Protein AF-A0A2T0R3X0-F1 (afdb_monomer)

Radius of gyration: 16.04 Å; Cα contacts (8 Å, |Δi|>4): 56; chains: 1; bounding box: 32×19×48 Å

InterPro domains:
  IPR001189 Manganese/iron superoxide dismutase [PR01703] (6-17)
  IPR001189 Manganese/iron superoxide dismutase [PR01703] (27-40)
  IPR019831 Manganese/iron superoxide dismutase, N-terminal [PF00081] (2-71)
  IPR036324 Manganese/iron superoxide dismutase, N-terminal domain superfamily [G3DSA:1.10.287.990] (20-71)
  IPR036324 Manganese/iron superoxide dismutase, N-terminal domain superfamily [SSF46609] (1-71)
  IPR050265 Iron/Manganese Superoxide Dismutase [PTHR11404] (2-71)

Organism: NCBI:txid559628

Mean predicted aligned error: 2.14 Å

Foldseek 3Di:
DAFDQDDDPDQLPPPPPPDHSVCSCCCRVPVLVVLSVQLRVLVVVVVVCVVVVNCVCVVVSVVSNCVSVVD

pLDDT: mean 98.1, std 2.41, range [78.69, 98.81]

Nearest PDB structures (foldseek):
  8bhx-assembly1_A  TM=9.821E-01  e=7.303E-08  Thermobifida fusca
  1ids-assembly1_C  TM=1.004E+00  e=1.892E-07  Mycobacterium tuberculosis
  1ar4-assembly1_A  TM=1.007E+00  e=1.776E-07  Propionibacterium freudenreichii subsp. shermanii
  1gn2-assembly1_A  TM=1.003E+00  e=2.016E-07  Mycobacterium tuberculosis
  3dc6-assembly1_C  TM=8.992E-01  e=4.520E-06  Caenorhabditis elegans

Solvent-accessible surface area (backbone atoms only — not comparable to full-atom values): 4049 Å² total; per-residue (Å²): 140,78,66,72,76,76,80,72,98,59,62,53,54,74,50,54,92,83,40,54,29,70,57,44,45,48,44,49,73,47,53,47,39,48,21,35,54,38,29,45,53,22,52,52,51,51,52,50,24,63,76,68,74,50,62,92,55,46,72,57,37,52,50,42,28,53,53,24,68,74,97

Sequence (71 aa):
MTYTLPDLPYDYSALEPHISGAIMELHHDKHHATYVAGVNTALEKLAEARSKDDLATVNLHEKNLAFNLGG

Secondary structure (DSSP, 8-state):
----PPPPSS-GGGGTTTS-HHHHHHIIIIIIHHHHHHHHHHHHHHHHHHHHT--TTHHHHHHHHHHHH--

Structure (mmCIF, N/CA/C/O backbone):
data_AF-A0A2T0R3X0-F1
#
_entry.id   AF-A0A2T0R3X0-F1
#
loop_
_atom_site.group_PDB
_atom_site.id
_atom_site.type_symbol
_atom_site.label_atom_id
_atom_site.label_alt_id
_atom_site.label_comp_id
_atom_site.label_asym_id
_atom_site.label_entity_id
_atom_site.label_seq_id
_atom_site.pdbx_PDB_ins_code
_atom_site.Cartn_x
_atom_site.Cartn_y
_atom_site.Cartn_z
_atom_site.occupancy
_atom_site.B_iso_or_equiv
_atom_site.auth_seq_id
_atom_site.auth_comp_id
_atom_site.auth_asym_id
_atom_site.auth_atom_id
_atom_site.pdbx_PDB_model_num
ATOM 1 N N . MET A 1 1 ? -1.455 -13.496 -10.500 1.00 78.69 1 MET A N 1
ATOM 2 C CA . MET A 1 1 ? -2.063 -13.516 -9.157 1.00 78.69 1 MET A CA 1
ATOM 3 C C . MET A 1 1 ? -2.233 -12.076 -8.731 1.00 78.69 1 MET A C 1
ATOM 5 O O . MET A 1 1 ? -1.309 -11.305 -8.956 1.00 78.69 1 MET A O 1
ATOM 9 N N . THR A 1 2 ? -3.401 -11.728 -8.207 1.00 94.25 2 THR A N 1
ATOM 10 C CA . THR A 1 2 ? -3.742 -10.366 -7.782 1.00 94.25 2 THR A CA 1
ATOM 11 C C . THR A 1 2 ? -3.893 -10.391 -6.272 1.00 94.25 2 THR A C 1
ATOM 13 O O . THR A 1 2 ? -4.573 -11.273 -5.749 1.00 94.25 2 THR A O 1
ATOM 16 N N . TYR A 1 3 ? -3.237 -9.468 -5.580 1.00 98.31 3 TYR A N 1
ATOM 17 C CA . TYR A 1 3 ? -3.414 -9.293 -4.145 1.00 98.31 3 TYR A CA 1
ATOM 18 C C . TYR A 1 3 ? -4.756 -8.616 -3.879 1.00 98.31 3 TYR A C 1
ATOM 20 O O . TYR A 1 3 ? -5.168 -7.724 -4.624 1.00 98.31 3 TYR A O 1
ATOM 28 N N . THR A 1 4 ? -5.427 -9.040 -2.816 1.00 98.31 4 THR A N 1
ATOM 29 C CA . THR A 1 4 ? -6.724 -8.512 -2.386 1.00 98.31 4 THR A CA 1
ATOM 30 C C . THR A 1 4 ? -6.625 -8.041 -0.946 1.00 98.31 4 THR A C 1
ATOM 32 O O . THR A 1 4 ? -5.941 -8.678 -0.147 1.00 98.31 4 THR A O 1
ATOM 35 N N . LEU A 1 5 ? -7.325 -6.957 -0.616 1.00 98.38 5 LEU A N 1
ATOM 36 C CA . LEU A 1 5 ?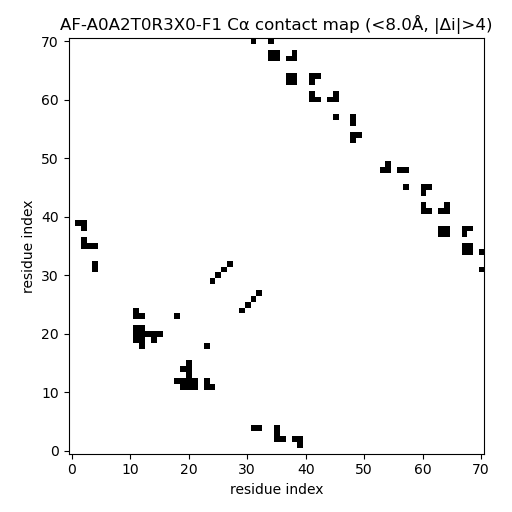 -7.473 -6.509 0.764 1.00 98.38 5 LEU A CA 1
ATOM 37 C C . LEU A 1 5 ? -8.328 -7.549 1.508 1.00 98.38 5 LEU A C 1
ATOM 39 O O . LEU A 1 5 ? -9.453 -7.793 1.068 1.00 98.38 5 LEU A O 1
ATOM 43 N N . PRO A 1 6 ? -7.804 -8.224 2.544 1.00 98.31 6 PRO A N 1
ATOM 44 C CA . PRO A 1 6 ? -8.581 -9.197 3.298 1.00 98.31 6 PRO A CA 1
ATOM 45 C C . PRO A 1 6 ? -9.578 -8.482 4.204 1.00 98.31 6 PRO A C 1
ATOM 47 O O . PRO A 1 6 ? -9.213 -7.498 4.830 1.00 98.31 6 PRO A O 1
ATOM 50 N N . ASP A 1 7 ? -10.790 -9.013 4.340 1.00 98.38 7 ASP A N 1
ATOM 51 C CA . ASP A 1 7 ? -11.745 -8.491 5.317 1.00 98.38 7 ASP A CA 1
ATOM 52 C C . ASP A 1 7 ? -11.233 -8.683 6.754 1.00 98.38 7 ASP A C 1
ATOM 54 O O . ASP A 1 7 ? -10.588 -9.689 7.083 1.00 98.38 7 ASP A O 1
ATOM 58 N N . LEU A 1 8 ? -11.565 -7.740 7.640 1.00 98.31 8 LEU A N 1
ATOM 59 C CA . LEU A 1 8 ? -11.325 -7.914 9.069 1.00 98.31 8 LEU A CA 1
ATOM 60 C C . LEU A 1 8 ? -12.242 -9.014 9.632 1.00 98.31 8 LEU A C 1
ATOM 62 O O . LEU A 1 8 ? -13.432 -9.054 9.319 1.00 98.31 8 LEU A O 1
ATOM 66 N N . PRO A 1 9 ? -11.741 -9.880 10.531 1.00 98.38 9 PRO A N 1
ATOM 67 C CA . PRO A 1 9 ? -12.554 -10.924 11.157 1.00 98.38 9 PRO A CA 1
ATOM 68 C C . PRO A 1 9 ? -13.458 -10.391 12.287 1.00 98.38 9 PRO A C 1
ATOM 70 O O . PRO A 1 9 ? -14.046 -11.176 13.030 1.00 98.38 9 PRO A O 1
ATOM 73 N N . TYR A 1 10 ? -13.531 -9.070 12.459 1.00 98.50 10 TYR A N 1
ATOM 74 C CA . TYR A 1 10 ? -14.278 -8.372 13.499 1.00 98.50 10 TYR A CA 1
ATOM 75 C C . TYR A 1 10 ? -14.678 -6.966 13.025 1.00 98.50 10 TYR A C 1
ATOM 77 O O . TYR A 1 10 ? -14.117 -6.443 12.064 1.00 98.50 10 TYR A O 1
ATOM 85 N N . ASP A 1 11 ? -15.634 -6.353 13.723 1.00 98.62 11 ASP A N 1
ATOM 86 C CA . ASP A 1 11 ? -16.037 -4.960 13.501 1.00 98.62 11 ASP A CA 1
ATOM 87 C C . ASP A 1 11 ? -14.904 -3.979 13.847 1.00 98.62 11 ASP A C 1
ATOM 89 O O . ASP A 1 11 ? -14.121 -4.242 14.762 1.00 98.62 11 ASP A O 1
ATOM 93 N N . TYR A 1 12 ? -14.834 -2.824 13.176 1.00 98.69 12 TYR A N 1
ATOM 94 C CA . TYR A 1 12 ? -13.794 -1.817 13.429 1.00 98.69 12 TYR A CA 1
ATOM 95 C C . TYR A 1 12 ? -13.696 -1.410 14.906 1.00 98.69 12 TYR A C 1
ATOM 97 O O . TYR A 1 12 ? -12.594 -1.184 15.403 1.00 98.69 12 TYR A O 1
ATOM 105 N N . SER A 1 13 ? -14.818 -1.361 15.628 1.00 98.50 13 SER A N 1
ATOM 106 C CA . SER A 1 13 ? -14.870 -0.973 17.043 1.00 98.50 13 SER A CA 1
ATOM 107 C C . SER A 1 13 ? -14.516 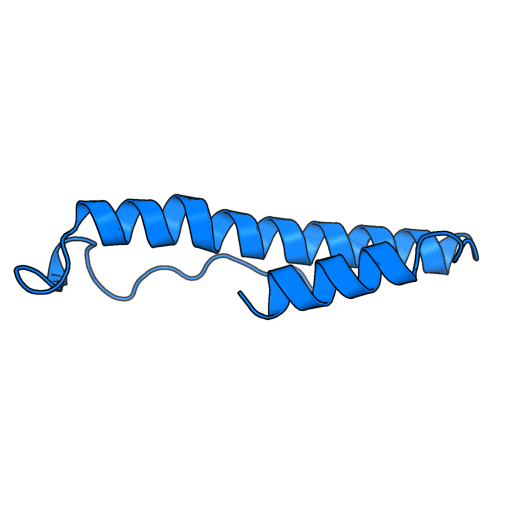-2.093 18.031 1.00 98.50 13 SER A C 1
ATOM 109 O O . SER A 1 13 ? -14.418 -1.843 19.232 1.00 98.50 13 SER A O 1
ATOM 111 N N . ALA A 1 14 ? -14.282 -3.327 17.569 1.00 98.69 14 ALA A N 1
ATOM 112 C CA . ALA A 1 14 ? -14.126 -4.498 18.439 1.00 98.69 14 ALA A CA 1
ATOM 113 C C . ALA A 1 14 ? -12.918 -4.438 19.397 1.00 98.69 14 ALA A C 1
ATOM 115 O O . ALA A 1 14 ? -12.844 -5.222 20.342 1.00 98.69 14 ALA A O 1
ATOM 116 N N . LEU A 1 15 ? -11.967 -3.532 19.149 1.00 98.44 15 LEU A N 1
ATOM 117 C CA . LEU A 1 15 ? -10.744 -3.360 19.940 1.00 98.44 15 LEU A CA 1
ATOM 118 C C . LEU A 1 15 ? -10.808 -2.166 20.908 1.00 98.44 15 LEU A C 1
ATOM 120 O O . LEU A 1 15 ? -9.819 -1.852 21.580 1.00 98.44 15 LEU A O 1
ATOM 124 N N . GLU A 1 16 ? -11.955 -1.495 21.004 1.00 97.81 16 GLU A N 1
ATOM 125 C CA . GLU A 1 16 ? -12.146 -0.402 21.952 1.00 97.81 16 GLU A CA 1
ATOM 126 C C . GLU A 1 16 ? -12.156 -0.896 23.414 1.00 97.81 16 GLU A C 1
ATOM 128 O O . GLU A 1 16 ? -12.594 -2.012 23.698 1.00 97.81 16 GLU A O 1
ATOM 133 N N . PR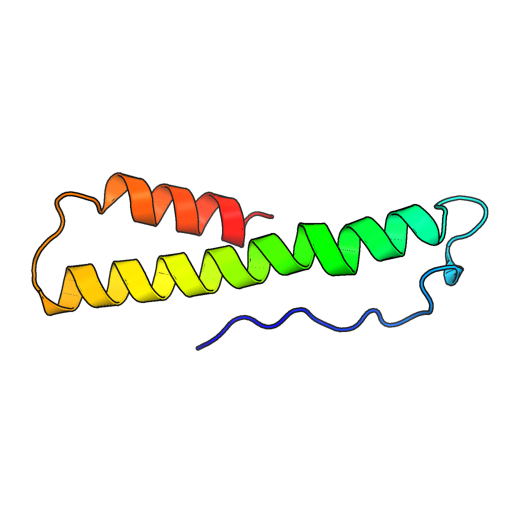O A 1 17 ? -11.668 -0.081 24.374 1.00 98.00 17 PRO A N 1
ATOM 134 C CA . PRO A 1 17 ? -11.144 1.282 24.215 1.00 98.00 17 PRO A CA 1
ATOM 135 C C . PRO A 1 17 ? -9.641 1.332 23.881 1.00 98.00 17 PRO A C 1
ATOM 137 O O . PRO A 1 17 ? -9.043 2.406 23.898 1.00 98.00 17 PRO A O 1
ATOM 140 N N . HIS A 1 18 ? -8.999 0.186 23.640 1.00 98.69 18 HIS A N 1
ATOM 141 C CA . HIS A 1 18 ? -7.546 0.110 23.471 1.00 98.69 18 HIS A CA 1
ATOM 142 C C . HIS A 1 18 ? -7.087 0.626 22.106 1.00 98.69 18 HIS A C 1
ATOM 144 O O . HIS A 1 18 ? -6.034 1.257 22.012 1.00 98.69 18 HIS A O 1
ATOM 150 N N . ILE A 1 19 ? -7.881 0.383 21.062 1.00 98.56 19 ILE A N 1
ATOM 151 C CA . ILE A 1 19 ? -7.687 0.933 19.720 1.00 98.56 19 ILE A CA 1
ATOM 152 C C . ILE A 1 19 ? -9.037 1.465 19.248 1.00 98.56 19 ILE A C 1
ATOM 154 O O . ILE A 1 19 ? -10.030 0.746 19.308 1.00 98.56 19 ILE A O 1
ATOM 158 N N . SER A 1 20 ? -9.086 2.723 18.805 1.00 98.69 20 SER A N 1
ATOM 159 C CA . SER A 1 20 ? -10.343 3.327 18.355 1.00 98.69 20 SER A CA 1
ATOM 160 C C . SER A 1 20 ? -10.812 2.732 17.029 1.00 98.69 20 SER A C 1
ATOM 162 O O . SER A 1 20 ? -10.001 2.489 16.128 1.00 98.69 20 SER A O 1
ATOM 164 N N . GLY A 1 21 ? -12.130 2.583 16.870 1.00 98.62 21 GLY A N 1
ATOM 165 C CA . GLY A 1 21 ? -12.703 2.095 15.615 1.00 98.62 21 GLY A CA 1
ATOM 166 C C . GLY A 1 21 ? -12.359 2.980 14.416 1.00 98.62 21 GLY A C 1
ATOM 167 O O . GLY A 1 21 ? -12.033 2.474 13.348 1.00 98.62 21 GLY A O 1
ATOM 168 N N . ALA A 1 22 ? -12.296 4.299 14.616 1.00 98.69 22 ALA A N 1
ATOM 169 C CA . ALA A 1 22 ? -11.896 5.244 13.572 1.00 98.69 22 ALA A CA 1
ATOM 170 C C . ALA A 1 22 ? -10.458 5.014 13.066 1.00 98.69 22 ALA A C 1
ATOM 172 O O . ALA A 1 22 ? -10.188 5.176 11.876 1.00 98.69 22 ALA A O 1
ATOM 173 N N . ILE A 1 23 ? -9.525 4.631 13.950 1.00 98.62 23 ILE A N 1
ATOM 174 C CA . ILE A 1 23 ? -8.167 4.260 13.528 1.00 98.62 23 ILE A CA 1
ATOM 175 C C . ILE A 1 23 ? -8.212 2.955 12.739 1.00 98.62 23 ILE A C 1
ATOM 177 O O . ILE A 1 23 ? -7.567 2.881 11.698 1.00 98.62 23 ILE A O 1
ATOM 181 N N . MET A 1 24 ? -8.972 1.956 13.195 1.00 98.75 24 MET A N 1
ATOM 182 C CA . MET A 1 24 ? -9.083 0.674 12.493 1.00 98.75 24 MET A CA 1
ATOM 183 C C . MET A 1 24 ? -9.655 0.836 11.082 1.00 98.75 24 MET A C 1
ATOM 185 O O . MET A 1 24 ? -9.091 0.283 10.140 1.00 98.75 24 MET A O 1
ATOM 189 N N . GLU A 1 25 ? -10.701 1.645 10.922 1.00 98.69 25 GLU A N 1
ATOM 190 C CA . GLU A 1 25 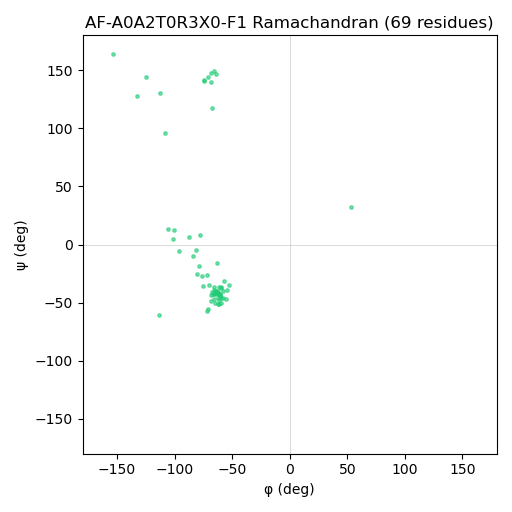? -11.306 1.945 9.622 1.00 98.69 25 GLU A CA 1
ATOM 191 C C . GLU A 1 25 ? -10.311 2.649 8.690 1.00 98.69 25 GLU A C 1
ATOM 193 O O . GLU A 1 25 ? -10.060 2.188 7.577 1.00 98.69 25 GLU A O 1
ATOM 198 N N . LEU A 1 26 ? -9.659 3.724 9.152 1.00 98.81 26 LEU A N 1
ATOM 199 C CA . LEU A 1 26 ? -8.661 4.434 8.344 1.00 98.81 26 LEU A CA 1
ATOM 200 C C . LEU A 1 26 ? -7.460 3.546 7.993 1.00 98.81 26 LEU A C 1
ATOM 202 O O . LEU A 1 26 ? -6.958 3.587 6.867 1.00 98.81 26 LEU A O 1
ATOM 206 N N . HIS A 1 27 ? -6.986 2.742 8.941 1.00 98.81 27 HIS A N 1
ATOM 207 C CA . HIS A 1 27 ? -5.840 1.866 8.736 1.00 98.81 27 HIS A CA 1
ATOM 208 C C . HIS A 1 27 ? -6.146 0.779 7.702 1.00 98.81 27 HIS A C 1
A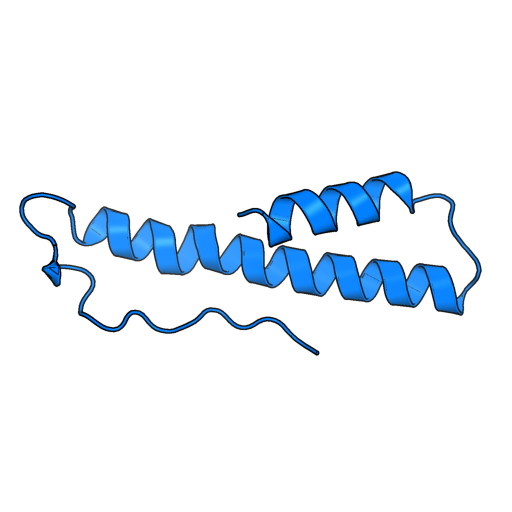TOM 210 O O . HIS A 1 27 ? -5.360 0.574 6.777 1.00 98.81 27 HIS A O 1
ATOM 216 N N . HIS A 1 28 ? -7.293 0.116 7.821 1.00 98.81 28 HIS A N 1
ATOM 217 C CA . HIS A 1 28 ? -7.688 -0.952 6.913 1.00 98.81 28 HIS A CA 1
ATOM 218 C C . HIS A 1 28 ? -8.082 -0.411 5.527 1.00 98.81 28 HIS A C 1
ATOM 220 O O . HIS A 1 28 ? -7.452 -0.736 4.518 1.00 98.81 28 HIS A O 1
ATOM 226 N N . ASP A 1 29 ? -9.065 0.488 5.474 1.00 98.62 29 ASP A N 1
ATOM 227 C CA . ASP A 1 29 ? -9.720 0.881 4.222 1.00 98.62 29 ASP A CA 1
ATOM 228 C C . ASP A 1 29 ? -8.905 1.871 3.395 1.00 98.62 29 ASP A C 1
ATOM 230 O O . ASP A 1 29 ? -9.190 2.072 2.211 1.00 98.62 29 ASP A O 1
ATOM 234 N N . LYS A 1 30 ? -7.928 2.547 4.012 1.00 98.56 30 LYS A N 1
ATOM 235 C CA . LYS A 1 30 ? -7.076 3.528 3.327 1.00 98.56 30 LYS A CA 1
ATOM 236 C C . LYS A 1 30 ? -5.639 3.048 3.242 1.00 98.56 30 LYS A C 1
ATOM 238 O O . LYS A 1 30 ? -5.131 2.893 2.133 1.00 98.56 30 LYS A O 1
ATOM 243 N N . HIS A 1 31 ? -4.978 2.813 4.374 1.00 98.75 31 HIS A N 1
ATOM 244 C CA . HIS A 1 31 ? -3.546 2.506 4.366 1.00 98.75 31 HIS A CA 1
ATOM 245 C C . HIS A 1 31 ? -3.256 1.114 3.786 1.00 98.75 31 HIS A C 1
ATOM 247 O O . HIS A 1 31 ? -2.550 1.022 2.783 1.00 98.75 31 HIS A O 1
ATOM 253 N N . HIS A 1 32 ? -3.860 0.052 4.326 1.00 98.75 32 HIS A N 1
ATOM 254 C CA . HIS A 1 32 ? -3.661 -1.308 3.812 1.00 98.75 32 HIS A CA 1
ATOM 255 C C . HIS A 1 32 ? -4.204 -1.456 2.380 1.00 98.75 32 HIS A C 1
ATOM 257 O O . HIS A 1 32 ? -3.524 -1.999 1.508 1.00 98.75 32 HIS A O 1
ATOM 263 N N . ALA A 1 33 ? -5.370 -0.867 2.085 1.00 98.69 33 ALA A N 1
ATOM 264 C CA . ALA A 1 33 ? -5.905 -0.812 0.722 1.00 98.69 33 ALA A CA 1
ATOM 265 C C . ALA A 1 33 ? -4.913 -0.201 -0.290 1.00 98.69 33 ALA A C 1
ATOM 267 O O . ALA A 1 33 ? -4.784 -0.688 -1.416 1.00 98.69 33 ALA A O 1
ATOM 268 N N . THR A 1 34 ? -4.177 0.841 0.115 1.00 98.81 34 THR A N 1
ATOM 269 C CA . THR A 1 34 ? -3.156 1.479 -0.728 1.00 98.81 34 THR A CA 1
ATOM 270 C C . THR A 1 34 ? -1.979 0.544 -0.995 1.00 98.81 34 THR A C 1
ATOM 272 O O . THR A 1 34 ? -1.539 0.456 -2.142 1.00 98.81 34 THR A O 1
ATOM 275 N N . TYR A 1 35 ? -1.499 -0.191 0.013 1.00 98.81 35 TYR A N 1
ATOM 276 C CA . TYR A 1 35 ? -0.423 -1.169 -0.174 1.00 98.81 35 TYR A CA 1
ATOM 277 C C . TYR A 1 35 ? -0.834 -2.277 -1.143 1.00 98.81 35 TYR A C 1
ATOM 279 O O . TYR A 1 35 ? -0.133 -2.520 -2.124 1.00 98.81 35 TYR A O 1
ATOM 287 N N . VAL A 1 36 ? -2.026 -2.859 -0.975 1.00 98.81 36 VAL A N 1
ATOM 288 C CA . VAL A 1 36 ? -2.554 -3.883 -1.895 1.00 98.81 36 VAL A CA 1
ATOM 289 C C . VAL A 1 36 ? -2.594 -3.375 -3.342 1.00 98.81 36 VAL A C 1
ATOM 291 O O . VAL A 1 36 ? -2.122 -4.054 -4.260 1.00 98.81 36 VAL A O 1
ATOM 294 N N . ALA A 1 37 ? -3.110 -2.163 -3.566 1.00 98.75 37 ALA A N 1
ATOM 295 C CA . ALA A 1 37 ? -3.136 -1.551 -4.895 1.00 98.75 37 ALA A CA 1
ATOM 296 C C . ALA A 1 37 ? -1.719 -1.301 -5.450 1.00 98.75 37 ALA A C 1
ATOM 298 O O . ALA A 1 37 ? -1.454 -1.535 -6.636 1.00 98.75 37 ALA A O 1
ATOM 299 N N . GLY A 1 38 ? -0.794 -0.867 -4.592 1.00 98.75 38 GLY A N 1
ATOM 300 C CA . GLY A 1 38 ? 0.606 -0.631 -4.929 1.00 98.75 38 GLY A CA 1
ATOM 301 C C . GLY A 1 38 ? 1.350 -1.902 -5.340 1.00 98.75 38 GLY A C 1
ATOM 302 O O . GLY A 1 38 ? 2.069 -1.879 -6.342 1.00 98.75 38 GLY A O 1
ATOM 303 N N . VAL A 1 39 ? 1.134 -3.025 -4.641 1.00 98.75 39 VAL A N 1
ATOM 304 C CA . VAL A 1 39 ? 1.708 -4.334 -5.007 1.00 98.75 39 VAL A CA 1
ATOM 305 C C . VAL A 1 39 ? 1.250 -4.743 -6.402 1.00 98.75 39 VAL A C 1
ATOM 307 O O . VAL A 1 39 ? 2.079 -5.074 -7.251 1.00 98.75 39 VAL A O 1
ATOM 310 N N . ASN A 1 40 ? -0.058 -4.680 -6.664 1.00 98.75 40 ASN A N 1
ATOM 311 C CA . ASN A 1 40 ? -0.614 -5.057 -7.964 1.00 98.75 40 ASN A CA 1
ATOM 312 C C . ASN A 1 40 ? -0.052 -4.178 -9.092 1.00 98.75 40 ASN A C 1
ATOM 314 O O . ASN A 1 40 ? 0.419 -4.698 -10.102 1.00 98.75 40 ASN A O 1
ATOM 318 N N . THR A 1 41 ? 0.017 -2.862 -8.872 1.00 98.75 41 THR A N 1
ATOM 319 C CA . THR A 1 41 ? 0.610 -1.917 -9.832 1.00 98.75 41 THR A CA 1
ATOM 320 C C . THR A 1 41 ? 2.087 -2.231 -10.103 1.00 98.75 41 THR A C 1
ATOM 322 O O . THR A 1 41 ? 2.533 -2.210 -11.251 1.00 98.75 41 THR A O 1
ATOM 325 N N . ALA A 1 42 ? 2.874 -2.536 -9.065 1.00 98.62 42 ALA A N 1
ATOM 326 C CA . ALA A 1 42 ? 4.289 -2.868 -9.223 1.00 98.62 42 ALA A CA 1
ATOM 327 C C . ALA A 1 42 ? 4.485 -4.171 -10.014 1.00 98.62 42 ALA A C 1
ATOM 329 O O . ALA A 1 42 ? 5.341 -4.228 -10.899 1.00 98.62 42 ALA A O 1
ATOM 330 N N . LEU A 1 43 ? 3.662 -5.193 -9.757 1.00 98.56 43 LEU A N 1
ATOM 331 C CA . LEU A 1 43 ? 3.693 -6.453 -10.502 1.00 98.56 43 LEU A CA 1
ATOM 332 C C . LEU A 1 43 ? 3.333 -6.273 -11.977 1.00 98.56 43 LEU A C 1
ATOM 334 O O . LEU A 1 43 ? 4.009 -6.845 -12.835 1.00 98.56 43 LEU A O 1
ATOM 338 N N . GLU A 1 44 ? 2.313 -5.466 -12.276 1.00 98.44 44 GLU A N 1
ATOM 339 C CA . GLU A 1 44 ? 1.942 -5.114 -13.649 1.00 98.44 44 GLU A CA 1
ATOM 340 C C . GLU A 1 44 ? 3.098 -4.419 -14.371 1.00 98.44 44 GLU A C 1
ATOM 342 O O . GLU A 1 44 ? 3.462 -4.816 -15.479 1.00 98.44 44 GLU A O 1
ATOM 347 N N . LYS A 1 45 ? 3.744 -3.442 -13.723 1.00 98.44 45 LYS A N 1
ATOM 348 C CA . LYS A 1 45 ? 4.883 -2.721 -14.308 1.00 98.44 45 LYS A CA 1
ATOM 349 C C . LYS A 1 45 ? 6.104 -3.607 -14.524 1.00 98.44 45 LYS A C 1
ATOM 351 O O . LYS A 1 45 ? 6.742 -3.509 -15.567 1.00 98.44 45 LYS A O 1
ATOM 356 N N . LEU A 1 46 ? 6.401 -4.516 -13.598 1.00 98.44 46 LEU A N 1
ATOM 357 C CA . LEU A 1 46 ? 7.467 -5.503 -13.782 1.00 98.44 46 LEU A CA 1
ATOM 358 C C . LEU A 1 46 ? 7.145 -6.494 -14.911 1.00 98.44 46 LEU A C 1
ATOM 360 O O . LEU A 1 46 ? 8.043 -6.908 -15.643 1.00 98.44 46 LEU A O 1
ATOM 364 N N . ALA A 1 47 ? 5.878 -6.889 -15.072 1.00 98.12 47 ALA A N 1
ATOM 365 C CA . ALA A 1 47 ? 5.455 -7.743 -16.180 1.00 98.12 47 ALA A CA 1
ATOM 366 C C . ALA A 1 47 ? 5.559 -7.023 -17.533 1.00 98.12 47 ALA A C 1
ATOM 368 O O . ALA A 1 47 ? 6.029 -7.621 -18.499 1.00 98.12 47 ALA A O 1
ATOM 369 N N . GLU A 1 48 ? 5.178 -5.745 -17.586 1.00 98.00 48 GLU A N 1
ATOM 370 C CA . GLU A 1 48 ? 5.332 -4.878 -18.757 1.00 98.00 48 GLU A CA 1
ATOM 371 C C . GLU A 1 48 ? 6.811 -4.688 -19.137 1.00 98.00 48 GLU A C 1
ATOM 373 O O . GLU A 1 48 ? 7.170 -4.849 -20.300 1.00 98.00 48 GLU A O 1
ATOM 378 N N . ALA A 1 49 ? 7.676 -4.411 -18.157 1.00 98.19 49 ALA A N 1
ATOM 379 C CA . ALA A 1 49 ? 9.118 -4.277 -18.361 1.00 98.19 49 ALA A CA 1
ATOM 380 C C . ALA A 1 49 ? 9.727 -5.554 -18.968 1.00 98.19 49 ALA A C 1
ATOM 382 O O . ALA A 1 49 ? 10.445 -5.493 -19.964 1.00 98.19 49 ALA A O 1
ATOM 383 N N . ARG A 1 50 ? 9.371 -6.731 -18.426 1.00 98.12 50 ARG A N 1
ATOM 384 C CA . ARG A 1 50 ? 9.827 -8.029 -18.954 1.00 98.12 50 ARG A CA 1
ATOM 385 C C . ARG A 1 50 ? 9.326 -8.316 -20.366 1.00 98.12 50 ARG A C 1
ATOM 387 O O . ARG A 1 50 ? 10.073 -8.877 -21.156 1.00 98.12 50 ARG A O 1
ATOM 394 N N . SER A 1 51 ? 8.076 -7.981 -20.690 1.00 98.31 51 SER A N 1
ATOM 395 C CA 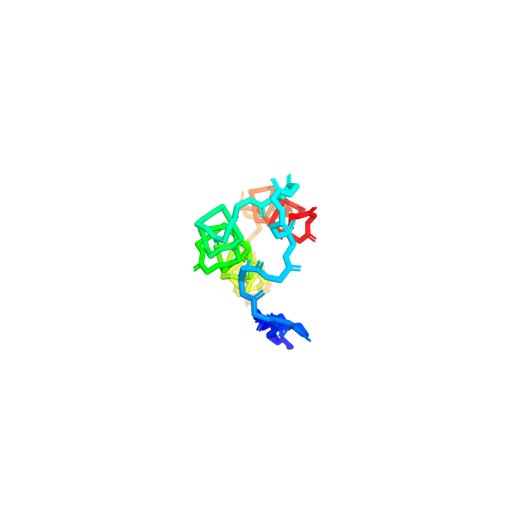. SER A 1 51 ? 7.518 -8.278 -22.018 1.00 98.31 51 SER A CA 1
ATOM 396 C C . SER A 1 51 ? 8.110 -7.401 -23.123 1.00 98.31 51 SER A C 1
ATOM 398 O O . SER A 1 51 ? 8.141 -7.822 -24.278 1.00 98.31 51 SER A O 1
ATOM 400 N N . LYS A 1 52 ? 8.590 -6.205 -22.765 1.00 98.12 52 LYS A N 1
ATOM 401 C CA . LYS A 1 52 ? 9.225 -5.246 -23.678 1.00 98.12 52 LYS A CA 1
ATOM 402 C C . LYS A 1 52 ? 10.754 -5.311 -23.691 1.00 98.12 52 LYS A C 1
ATOM 404 O O . LYS A 1 52 ? 11.352 -4.602 -24.492 1.00 98.12 52 LYS A O 1
ATOM 409 N N . ASP A 1 53 ? 11.359 -6.116 -22.816 1.00 97.94 53 ASP A N 1
ATOM 410 C CA . ASP A 1 53 ? 12.805 -6.111 -22.544 1.00 97.94 53 ASP A CA 1
ATOM 411 C C . ASP A 1 53 ? 13.343 -4.704 -22.180 1.00 97.94 53 ASP A C 1
ATOM 413 O O . ASP A 1 53 ? 14.475 -4.339 -22.484 1.00 97.94 53 ASP A O 1
ATOM 417 N N . ASP A 1 54 ? 12.506 -3.888 -21.523 1.00 98.12 54 ASP A N 1
ATOM 418 C CA . ASP A 1 54 ? 12.848 -2.536 -21.067 1.00 98.12 54 ASP A CA 1
ATOM 419 C C . ASP A 1 54 ? 12.989 -2.523 -19.544 1.00 98.12 54 ASP A C 1
ATOM 421 O O . ASP A 1 54 ? 12.014 -2.425 -18.796 1.00 98.12 54 ASP A O 1
ATOM 425 N N . LEU A 1 55 ? 14.231 -2.648 -19.081 1.00 97.25 55 LEU A N 1
ATOM 426 C CA . LEU A 1 55 ? 14.570 -2.726 -17.660 1.00 97.25 55 LEU A CA 1
ATOM 427 C C 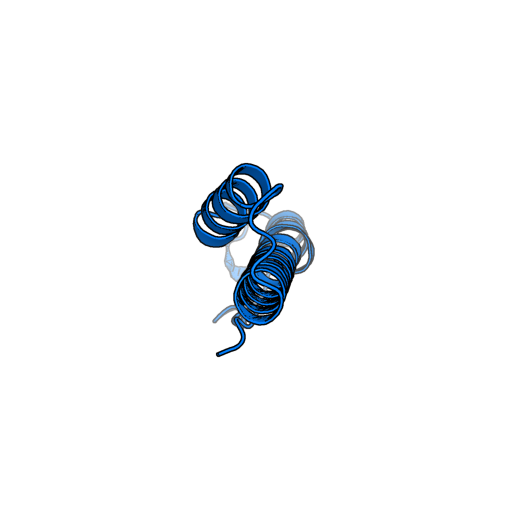. LEU A 1 55 ? 15.088 -1.397 -17.088 1.00 97.25 55 LEU A C 1
ATOM 429 O O . LEU A 1 55 ? 15.595 -1.379 -15.965 1.00 97.25 55 LEU A O 1
ATOM 433 N N . ALA A 1 56 ? 14.948 -0.274 -17.805 1.00 98.25 56 ALA A N 1
ATOM 434 C CA . ALA A 1 56 ? 15.485 1.020 -17.369 1.00 98.25 56 ALA A CA 1
ATOM 435 C C . ALA A 1 56 ? 14.958 1.463 -15.989 1.00 98.25 56 ALA A C 1
ATOM 437 O O . ALA A 1 56 ? 15.669 2.113 -15.220 1.00 98.25 56 ALA A O 1
ATOM 438 N N . THR A 1 57 ? 13.726 1.078 -15.645 1.00 97.56 57 THR A N 1
ATOM 439 C CA . THR A 1 57 ? 13.061 1.416 -14.377 1.00 97.56 57 THR A CA 1
ATOM 440 C C . THR A 1 57 ? 12.977 0.246 -13.393 1.00 97.56 57 THR A C 1
ATOM 442 O O . THR A 1 57 ? 12.263 0.345 -12.392 1.00 97.56 57 THR A O 1
ATOM 445 N N . VAL A 1 58 ? 13.714 -0.852 -13.609 1.00 97.75 58 VAL A N 1
ATOM 446 C CA . VAL A 1 58 ? 13.605 -2.056 -12.763 1.00 97.75 58 VAL A CA 1
ATOM 447 C C . VAL A 1 58 ? 13.891 -1.761 -11.285 1.00 97.75 58 VAL A C 1
ATOM 449 O O . VAL A 1 58 ? 13.128 -2.182 -10.424 1.00 97.75 58 VAL A O 1
ATOM 452 N N . ASN A 1 59 ? 14.886 -0.921 -10.978 1.00 98.50 59 ASN A N 1
ATOM 453 C CA . ASN A 1 59 ? 15.206 -0.525 -9.599 1.00 98.50 59 ASN A CA 1
ATOM 454 C C . ASN A 1 59 ? 14.034 0.179 -8.892 1.00 98.50 59 ASN A C 1
ATOM 456 O O . ASN A 1 59 ? 13.821 -0.013 -7.695 1.00 98.50 59 ASN A O 1
ATOM 460 N N . LEU A 1 60 ? 13.270 0.999 -9.623 1.00 98.56 60 LEU A N 1
ATOM 461 C CA . LEU A 1 60 ? 12.082 1.666 -9.090 1.00 9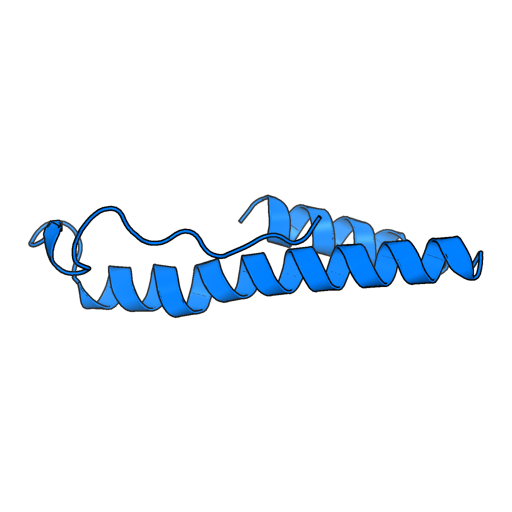8.56 60 LEU A CA 1
ATOM 462 C C . LEU A 1 60 ? 10.979 0.646 -8.814 1.00 98.56 60 LEU A C 1
ATOM 464 O O . LEU A 1 60 ? 10.378 0.666 -7.744 1.00 98.56 60 LEU A O 1
ATOM 468 N N . HIS A 1 61 ? 10.702 -0.232 -9.776 1.00 98.50 61 HIS A N 1
ATOM 469 C CA . HIS A 1 61 ? 9.602 -1.180 -9.653 1.00 98.50 61 HIS A CA 1
ATOM 470 C C . HIS A 1 61 ? 9.872 -2.258 -8.601 1.00 98.50 61 HIS A C 1
ATOM 472 O O . HIS A 1 61 ? 8.952 -2.603 -7.867 1.00 98.50 61 HIS A O 1
ATOM 478 N N . GLU A 1 62 ? 11.122 -2.695 -8.439 1.00 98.69 62 GLU A N 1
ATOM 479 C CA . GLU A 1 62 ? 11.522 -3.582 -7.342 1.00 98.69 62 GLU A CA 1
ATOM 480 C C . GLU A 1 62 ? 11.397 -2.892 -5.979 1.00 98.69 62 GLU A C 1
ATOM 482 O O . GLU A 1 62 ? 10.842 -3.464 -5.042 1.00 98.69 62 GLU A O 1
ATOM 487 N N . LYS A 1 63 ? 11.813 -1.621 -5.860 1.00 98.81 63 LYS A N 1
ATOM 488 C CA . LYS A 1 63 ? 11.601 -0.850 -4.625 1.00 98.81 63 LYS A CA 1
ATOM 489 C C . LYS A 1 63 ? 10.113 -0.688 -4.309 1.00 98.81 63 LYS A C 1
ATOM 491 O O . LYS A 1 63 ? 9.719 -0.828 -3.155 1.00 98.81 63 LYS A O 1
ATOM 496 N N . ASN A 1 64 ? 9.290 -0.396 -5.315 1.00 98.81 64 ASN A N 1
ATOM 497 C CA . ASN A 1 64 ? 7.847 -0.255 -5.140 1.00 98.81 64 ASN A CA 1
ATOM 498 C C . ASN A 1 64 ? 7.205 -1.580 -4.736 1.00 98.81 64 ASN A C 1
ATOM 500 O O . ASN A 1 64 ? 6.351 -1.581 -3.853 1.00 98.81 64 ASN A O 1
ATOM 504 N N . LEU A 1 65 ? 7.617 -2.694 -5.346 1.00 98.75 65 LEU A N 1
ATOM 505 C CA . LEU A 1 65 ? 7.138 -4.014 -4.961 1.00 98.75 65 LEU A CA 1
ATOM 506 C C . LEU A 1 65 ? 7.518 -4.309 -3.510 1.00 98.75 65 LEU A C 1
ATOM 508 O O . LEU A 1 65 ? 6.639 -4.623 -2.719 1.00 98.75 65 LEU A O 1
ATOM 512 N N . ALA A 1 66 ? 8.790 -4.141 -3.143 1.00 98.75 66 ALA A N 1
ATOM 513 C CA . ALA A 1 66 ? 9.269 -4.405 -1.790 1.00 98.75 66 ALA A CA 1
ATOM 514 C C . ALA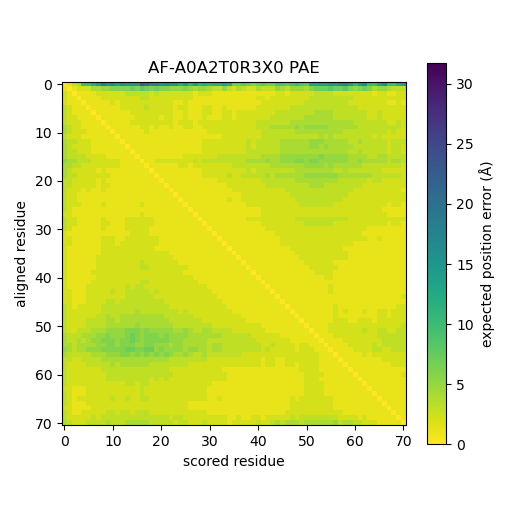 A 1 66 ? 8.572 -3.533 -0.733 1.00 98.75 66 ALA A C 1
ATOM 516 O O . ALA A 1 66 ? 8.187 -4.039 0.316 1.00 98.75 66 ALA A O 1
ATOM 517 N N . PHE A 1 67 ? 8.381 -2.239 -1.009 1.00 98.81 67 PHE A N 1
ATOM 518 C CA . PHE A 1 67 ? 7.715 -1.323 -0.083 1.00 98.81 67 PHE A CA 1
ATOM 519 C C . PHE A 1 67 ? 6.247 -1.695 0.135 1.00 98.81 67 PHE A C 1
ATOM 521 O O . PHE A 1 67 ? 5.821 -1.819 1.275 1.00 98.81 67 PHE A O 1
ATOM 528 N N . ASN A 1 68 ? 5.486 -1.890 -0.945 1.00 98.81 68 ASN A N 1
ATOM 529 C CA . ASN A 1 68 ? 4.057 -2.170 -0.826 1.00 98.81 68 ASN A CA 1
ATOM 530 C C . ASN A 1 68 ? 3.776 -3.611 -0.380 1.00 98.81 68 ASN A C 1
ATOM 532 O O . ASN A 1 68 ? 2.743 -3.850 0.217 1.00 98.81 68 ASN A O 1
ATOM 536 N N . LEU A 1 69 ? 4.660 -4.572 -0.670 1.00 98.25 69 LEU A N 1
ATOM 537 C CA . LEU A 1 69 ? 4.495 -5.959 -0.217 1.00 98.25 69 LEU A CA 1
ATOM 538 C C . LEU A 1 69 ? 4.931 -6.147 1.242 1.00 98.25 69 LEU A C 1
ATOM 540 O O . LEU A 1 69 ? 4.491 -7.085 1.897 1.00 98.25 69 LEU A O 1
ATOM 544 N N . GLY A 1 70 ? 5.830 -5.290 1.734 1.00 97.75 70 GLY A N 1
ATOM 545 C CA . GLY A 1 70 ? 6.250 -5.279 3.134 1.00 97.75 70 GLY A CA 1
ATOM 546 C C . GLY A 1 70 ? 5.329 -4.486 4.066 1.00 97.75 70 GLY A C 1
ATOM 547 O O . GLY A 1 70 ? 5.546 -4.543 5.276 1.00 97.75 70 GLY A O 1
ATOM 548 N N . GLY A 1 71 ? 4.370 -3.733 3.516 1.00 95.88 71 GLY A N 1
ATOM 549 C CA . GLY A 1 71 ? 3.361 -2.965 4.251 1.00 95.88 71 GLY A CA 1
ATOM 550 C C . GLY A 1 71 ? 2.033 -3.697 4.302 1.00 95.88 71 GLY A C 1
ATOM 551 O O . GLY A 1 71 ? 1.467 -3.760 5.413 1.00 95.88 71 GLY A O 1
#